Protein 8DTE (pdb70)

Structure (mmCIF, N/CA/C/O backbone):
data_8DTE
#
_entry.id   8DTE
#
_cell.length_a   51.760
_cell.length_b   51.760
_cell.length_c   167.570
_cell.angle_alpha   90.000
_cell.angle_beta   90.000
_cell.angle_gamma   90.000
#
_symmetry.space_group_name_H-M   'P 41 2 2'
#
loop_
_entity.id
_entity.type
_entity.pdbx_description
1 polymer 'Periplasmic transport protein'
2 non-polymer 'MAGNESIUM ION'
3 non-polymer 'CHLORIDE ION'
4 water water
#
loop_
_atom_site.group_PDB
_atom_site.id
_atom_site.type_symbol
_atom_site.label_atom_id
_atom_site.label_alt_id
_atom_site.label_comp_id
_atom_site.label_asym_id
_atom_site.label_entity_id
_atom_site.label_seq_id
_atom_site.pdbx_PDB_ins_code
_atom_site.Cartn_x
_atom_site.Cartn_y
_atom_site.Cartn_z
_atom_site.occupancy
_atom_site.B_iso_or_equiv
_atom_site.auth_seq_id
_atom_site.auth_comp_id
_atom_site.auth_asym_id
_atom_site.auth_atom_id
_atom_site.pdbx_PDB_model_num
ATOM 1 N N . SER A 1 10 ? -14.716 41.844 -9.705 1.00 78.52 23 SER A N 1
ATOM 2 C CA . SER A 1 10 ? -16.174 41.789 -9.755 1.00 76.96 23 SER A CA 1
ATOM 3 C C . SER A 1 10 ? -16.676 40.340 -9.765 1.00 75.89 23 SER A C 1
ATOM 4 O O . SER A 1 10 ? -15.909 39.420 -10.074 1.00 73.75 23 SER A O 1
ATOM 7 N N . PRO A 1 11 ? -17.948 40.142 -9.383 1.00 74.87 24 PRO A N 1
ATOM 8 C CA . PRO A 1 11 ? -18.544 38.789 -9.442 1.00 70.14 24 PRO A CA 1
ATOM 9 C C . PRO A 1 11 ? -18.339 38.054 -10.765 1.00 67.21 24 PRO A C 1
ATOM 10 O O . PRO A 1 11 ? -18.060 36.848 -10.759 1.00 62.44 24 PRO A O 1
ATOM 14 N N . ALA A 1 12 ? -18.474 38.747 -11.902 1.00 68.76 25 ALA A N 1
ATOM 15 C CA . ALA A 1 12 ? -18.244 38.123 -13.204 1.00 64.88 25 ALA A CA 1
ATOM 16 C C . ALA A 1 12 ? -16.809 37.630 -13.385 1.00 63.26 25 ALA A C 1
ATOM 17 O O . ALA A 1 12 ? -16.573 36.736 -14.204 1.00 61.48 25 ALA A O 1
ATOM 19 N N . ASP A 1 13 ? -15.842 38.190 -12.654 1.00 64.54 26 ASP A N 1
ATOM 20 C CA . ASP A 1 13 ? -14.488 37.654 -12.729 1.00 61.03 26 ASP A CA 1
ATOM 21 C C . ASP A 1 13 ? -14.439 36.204 -12.270 1.00 55.85 26 ASP A C 1
ATOM 22 O O . ASP A 1 13 ? -13.676 35.405 -12.821 1.00 50.38 26 ASP A O 1
ATOM 27 N N . ALA A 1 14 ? -15.251 35.845 -11.275 1.00 55.42 27 ALA A N 1
ATOM 28 C CA . ALA A 1 14 ? -15.278 34.465 -10.809 1.00 55.60 27 ALA A CA 1
ATOM 29 C C . ALA A 1 14 ? -15.686 33.516 -11.926 1.00 51.36 27 ALA A C 1
ATOM 30 O O . ALA A 1 14 ? -15.068 32.461 -12.107 1.00 48.57 27 ALA A O 1
ATOM 32 N N . VAL A 1 15 ? -16.718 33.879 -12.692 1.00 53.38 28 VAL A N 1
ATOM 33 C CA . VAL A 1 15 ? -17.153 33.031 -13.798 1.00 50.13 28 VAL A CA 1
ATOM 34 C C . VAL A 1 15 ? -16.0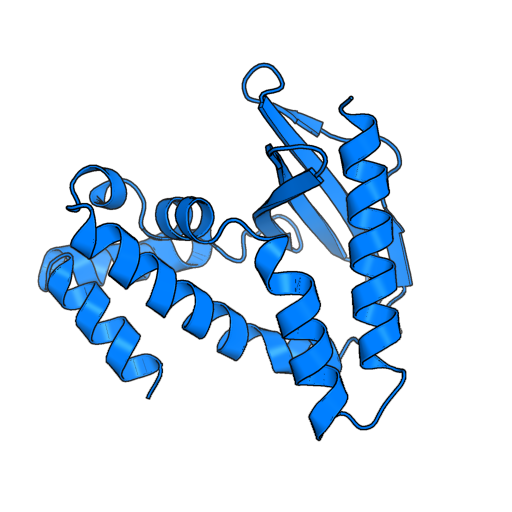18 32.844 -14.795 1.00 50.06 28 VAL A C 1
ATOM 35 O O . VAL A 1 15 ? -15.717 31.720 -15.218 1.00 47.27 28 VAL A O 1
ATOM 39 N N . GLY A 1 16 ? -15.349 33.942 -15.157 1.00 50.37 29 GLY A N 1
ATOM 40 C CA . GLY A 1 16 ? -14.231 33.844 -16.080 1.00 50.24 29 GLY A CA 1
ATOM 41 C C . GLY A 1 16 ? -13.120 32.946 -15.566 1.00 49.96 29 GLY A C 1
ATOM 42 O O . GLY A 1 16 ? -12.535 32.162 -16.323 1.00 46.24 29 GLY A O 1
ATOM 43 N N . GLN A 1 17 ? -12.824 33.027 -14.271 1.00 47.20 30 GLN A N 1
ATOM 44 C CA . GLN A 1 17 ? -11.726 32.226 -13.754 1.00 47.72 30 GLN A CA 1
ATOM 45 C C . GLN A 1 17 ? -12.082 30.750 -13.742 1.00 45.89 30 GLN A C 1
ATOM 46 O O . GLN A 1 17 ? -11.246 29.909 -14.081 1.00 42.68 30 GLN A O 1
ATOM 52 N N . ILE A 1 18 ? -13.312 30.413 -13.340 1.00 43.17 31 ILE A N 1
ATOM 53 C CA . ILE A 1 18 ? -13.729 29.016 -13.356 1.00 44.83 31 ILE A CA 1
ATOM 54 C C . ILE A 1 18 ? -13.664 28.463 -14.772 1.00 43.99 31 ILE A C 1
ATOM 55 O O . ILE A 1 18 ? -13.203 27.337 -14.996 1.00 43.69 31 ILE A O 1
ATOM 60 N N . ARG A 1 19 ? -14.117 29.249 -15.749 1.00 46.12 32 ARG A N 1
ATOM 61 C CA . ARG A 1 19 ? -14.010 28.842 -17.145 1.00 48.03 32 ARG A CA 1
ATOM 62 C C . ARG A 1 19 ? -12.562 28.535 -17.516 1.00 49.00 32 ARG A C 1
ATOM 63 O O . ARG A 1 19 ? -12.284 27.530 -18.182 1.00 51.36 32 ARG A O 1
ATOM 71 N N . GLN A 1 20 ? -11.623 29.378 -17.073 1.00 48.14 33 GLN A N 1
ATOM 72 C CA . GLN A 1 20 ? -10.209 29.135 -17.350 1.00 49.75 33 GLN A CA 1
ATOM 73 C C . GLN A 1 20 ? -9.706 27.893 -16.623 1.00 46.84 33 GLN A C 1
ATOM 74 O O . GLN A 1 20 ? -9.019 27.055 -17.220 1.00 44.83 33 GLN A O 1
ATOM 80 N N . ASN A 1 21 ? -10.015 27.776 -15.324 1.00 45.67 34 ASN A N 1
ATOM 81 C CA . ASN A 1 21 ? -9.616 26.602 -14.548 1.00 44.31 34 ASN A CA 1
ATOM 82 C C . ASN A 1 21 ? -10.087 25.319 -15.215 1.00 47.06 34 ASN A C 1
ATOM 83 O O . ASN A 1 21 ? -9.313 24.366 -15.371 1.00 45.59 34 ASN A O 1
ATOM 88 N N . ALA A 1 22 ? -11.364 25.282 -15.605 1.00 46.89 35 ALA A N 1
ATOM 89 C CA . ALA A 1 22 ? -11.932 24.093 -16.234 1.00 49.49 35 ALA A CA 1
ATOM 90 C C . ALA A 1 22 ? -11.224 23.778 -17.544 1.00 48.12 35 ALA A C 1
ATOM 91 O O . ALA A 1 22 ? -10.860 22.627 -17.808 1.00 48.88 35 ALA A O 1
ATOM 93 N N . THR A 1 23 ? -11.011 24.798 -18.371 1.00 47.51 36 THR A N 1
ATOM 94 C CA . THR A 1 23 ? -10.288 24.605 -19.619 1.00 48.81 36 THR A CA 1
ATOM 95 C C . THR A 1 23 ? -8.867 24.101 -19.378 1.00 50.56 36 THR A C 1
ATOM 96 O O . THR A 1 23 ? -8.397 23.198 -20.082 1.00 51.23 36 THR A O 1
ATOM 100 N N . GLN A 1 24 ? -8.163 24.670 -18.396 1.00 47.79 37 GLN A N 1
ATOM 101 C CA . GLN A 1 24 ? -6.791 24.236 -18.135 1.00 49.05 37 GLN A CA 1
ATOM 102 C C . GLN A 1 24 ? -6.754 22.789 -17.658 1.00 46.45 37 GLN A C 1
ATOM 103 O O . GLN A 1 24 ? -5.977 21.976 -18.169 1.00 45.27 37 GLN A O 1
ATOM 109 N N . VAL A 1 25 ? -7.584 22.455 -16.666 1.00 44.43 38 VAL A N 1
ATOM 110 C CA . VAL A 1 25 ? -7.610 21.098 -16.129 1.00 45.31 38 VAL A CA 1
ATOM 111 C C . VAL A 1 25 ? -7.884 20.093 -17.239 1.00 47.72 38 VAL A C 1
ATOM 112 O O . VAL A 1 25 ? -7.150 19.109 -17.405 1.00 45.98 38 VAL A O 1
ATOM 116 N N . LEU A 1 26 ? -8.941 20.334 -18.025 1.00 47.13 39 LEU A N 1
ATOM 117 C CA . LEU A 1 26 ? -9.283 19.426 -19.116 1.00 51.17 39 LEU A CA 1
ATOM 118 C C . LEU A 1 26 ? -8.174 19.357 -20.162 1.00 48.72 39 LEU A C 1
ATOM 119 O O . LEU A 1 26 ? -7.874 18.274 -20.677 1.00 49.28 39 LEU A O 1
ATOM 124 N N . THR A 1 27 ? -7.555 20.495 -20.490 1.00 47.21 40 THR A N 1
ATOM 125 C CA . THR A 1 27 ? -6.453 20.478 -21.450 1.00 48.79 40 THR A CA 1
ATOM 126 C C . THR A 1 27 ? -5.319 19.590 -20.958 1.00 49.85 40 THR A C 1
ATOM 127 O O . THR A 1 27 ? -4.844 18.715 -21.685 1.00 50.20 40 THR A O 1
ATOM 131 N N . ILE A 1 28 ? -4.901 19.781 -19.707 1.00 48.39 41 ILE A N 1
ATOM 132 C CA . ILE A 1 28 ? -3.826 18.970 -19.136 1.00 48.06 41 ILE A CA 1
ATOM 133 C C . ILE A 1 28 ? -4.173 17.486 -19.207 1.00 46.11 41 ILE A C 1
ATOM 134 O O . ILE A 1 28 ? -3.338 16.659 -19.583 1.00 45.58 41 ILE A O 1
ATOM 139 N N . LEU A 1 29 ? -5.412 17.128 -18.866 1.00 46.99 42 LEU A N 1
ATOM 140 C CA . LEU A 1 29 ? -5.762 15.716 -18.730 1.00 50.03 42 LEU A CA 1
ATOM 141 C C . LEU A 1 29 ? -5.661 14.979 -20.055 1.00 55.63 42 LEU A C 1
ATOM 142 O O . LEU A 1 29 ? -5.117 13.872 -20.123 1.00 58.32 42 LEU A O 1
ATOM 147 N N . LYS A 1 30 ? -6.188 15.564 -21.123 1.00 53.74 43 LYS A N 1
ATOM 148 C CA . LYS A 1 30 ? -6.167 14.904 -22.417 1.00 60.88 43 LYS A CA 1
ATOM 149 C C . LYS A 1 30 ? -5.035 15.405 -23.309 1.00 62.29 43 LYS A C 1
ATOM 150 O O . LYS A 1 30 ? -5.152 15.370 -24.533 1.00 66.45 43 LYS A O 1
ATOM 156 N N . SER A 1 31 ? -3.922 15.852 -22.721 1.00 68.19 44 SER A N 1
ATOM 157 C CA . SER A 1 31 ? -2.783 16.289 -23.516 1.00 70.28 44 SER A CA 1
ATOM 158 C C . SER A 1 31 ? -1.517 15.474 -23.307 1.00 72.32 44 SER A C 1
ATOM 159 O O . SER A 1 31 ? -0.559 15.654 -24.069 1.00 78.17 44 SER A O 1
ATOM 162 N N . GLY A 1 32 ? -1.476 14.576 -22.329 1.00 63.81 45 GLY A N 1
ATOM 163 C CA . GLY A 1 32 ? -0.311 13.738 -22.150 1.00 67.63 45 GLY A CA 1
ATOM 164 C C . GLY A 1 32 ? -0.687 12.356 -21.658 1.00 63.75 45 GLY A C 1
ATOM 165 O O . GLY A 1 32 ? -1.862 12.047 -21.444 1.00 60.25 45 GLY A O 1
ATOM 166 N N . ASP A 1 33 ? 0.344 11.527 -21.501 1.00 67.01 46 ASP A N 1
ATOM 167 C CA . ASP A 1 33 ? 0.200 10.256 -20.807 1.00 65.54 46 ASP A CA 1
ATOM 168 C C . ASP A 1 33 ? -0.422 10.479 -19.435 1.00 61.97 46 ASP A C 1
ATOM 169 O O . ASP A 1 33 ? -0.055 11.408 -18.714 1.00 60.73 46 ASP A O 1
ATOM 174 N N . ALA A 1 34 ? -1.364 9.605 -19.080 1.00 58.34 47 ALA A N 1
ATOM 175 C CA . ALA A 1 34 ? -2.106 9.770 -17.834 1.00 57.13 47 ALA A CA 1
ATOM 176 C C . ALA A 1 34 ? -1.185 9.752 -16.621 1.00 49.66 47 ALA A C 1
ATOM 177 O O . ALA A 1 34 ? -1.407 10.489 -15.654 1.00 47.56 47 ALA A O 1
ATOM 179 N N . ALA A 1 35 ? -0.153 8.907 -16.654 1.00 49.94 48 ALA A N 1
ATOM 180 C CA . ALA A 1 35 ? 0.749 8.756 -15.518 1.00 50.69 48 ALA A CA 1
ATOM 181 C C . ALA A 1 35 ? 1.387 10.075 -15.114 1.00 46.62 48 ALA A C 1
ATOM 182 O O . ALA A 1 35 ? 1.705 10.269 -13.935 1.00 41.60 48 ALA A O 1
ATOM 184 N N . SER A 1 36 ? 1.584 10.985 -16.066 1.00 42.83 49 SER A N 1
ATOM 185 C CA . SER A 1 36 ? 2.074 12.315 -15.738 1.00 41.17 49 SER A CA 1
ATOM 186 C C . SER A 1 36 ? 1.002 13.385 -15.855 1.00 40.35 49 SER A C 1
ATOM 187 O O . SER A 1 36 ? 1.096 14.409 -15.168 1.00 36.42 49 SER A O 1
ATOM 190 N N . ALA A 1 37 ? -0.025 13.166 -16.689 1.00 39.09 50 ALA A N 1
ATOM 191 C CA . ALA A 1 37 ? -1.041 14.195 -16.893 1.00 40.41 50 ALA A CA 1
ATOM 192 C C . ALA A 1 37 ? -1.952 14.347 -15.676 1.00 40.16 50 ALA A C 1
ATOM 193 O O . ALA A 1 37 ? -2.360 15.462 -15.337 1.00 37.04 50 ALA A O 1
ATOM 195 N N . ARG A 1 38 ? -2.317 13.242 -15.030 1.00 39.11 51 ARG A N 1
ATOM 196 C CA . ARG A 1 38 ? -3.132 13.336 -13.819 1.00 38.59 51 ARG A CA 1
ATOM 197 C C . ARG A 1 38 ? -2.418 14.114 -12.713 1.00 35.98 51 ARG A C 1
ATOM 198 O O . ARG A 1 38 ? -2.996 15.089 -12.201 1.00 34.50 51 ARG A O 1
ATOM 206 N N . PRO A 1 39 ? -1.180 13.787 -12.324 1.00 34.63 52 PRO A N 1
ATOM 207 C CA . PRO A 1 39 ? -0.488 14.653 -11.342 1.00 36.65 52 PRO A CA 1
ATOM 208 C C . PRO A 1 39 ? -0.399 16.117 -11.763 1.00 35.21 52 PRO A C 1
ATOM 209 O O . PRO A 1 39 ? -0.567 17.001 -10.918 1.00 31.51 52 PRO A O 1
ATOM 213 N N . LYS A 1 40 ? -0.134 16.412 -13.043 1.00 31.45 53 LYS A N 1
ATOM 214 C CA . LYS A 1 40 ? -0.075 17.810 -13.453 1.00 31.71 53 LYS A CA 1
AT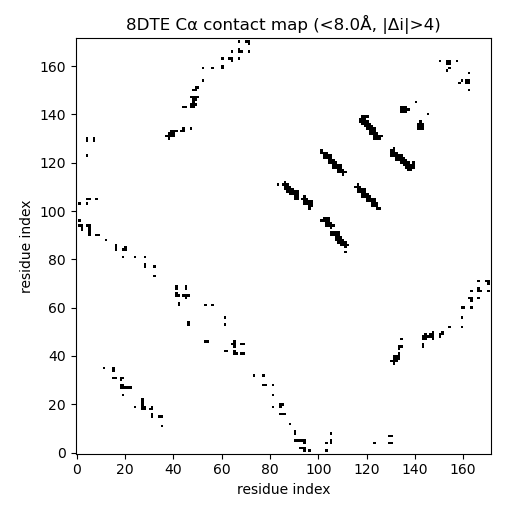OM 215 C C . LYS A 1 40 ? -1.426 18.502 -13.266 1.00 34.00 53 LYS A C 1
ATOM 216 O O . LYS A 1 40 ? -1.485 19.658 -12.827 1.00 30.96 53 LYS A O 1
ATOM 222 N N . ALA A 1 41 ? -2.526 17.807 -13.564 1.00 32.32 54 ALA A N 1
ATOM 223 C CA . ALA A 1 41 ? -3.841 18.428 -13.398 1.00 34.88 54 ALA A CA 1
ATOM 224 C C . ALA A 1 41 ? -4.167 18.669 -11.925 1.00 35.41 54 ALA A C 1
ATOM 225 O O . ALA A 1 41 ? -4.729 19.717 -11.582 1.00 33.94 54 ALA A O 1
ATOM 227 N N . GLU A 1 42 ? -3.842 17.704 -11.049 1.00 32.59 55 GLU A N 1
ATOM 228 C CA . GLU A 1 42 ? -4.031 17.889 -9.609 1.00 33.46 55 GLU A CA 1
ATOM 229 C C . GLU A 1 42 ? -3.272 19.105 -9.107 1.00 36.07 55 GLU A C 1
ATOM 230 O O . GLU A 1 42 ? -3.805 19.922 -8.338 1.00 33.43 55 GLU A O 1
ATOM 236 N N . ALA A 1 43 ? -1.991 19.198 -9.480 1.00 34.98 56 ALA A N 1
ATOM 237 C CA . ALA A 1 43 ? -1.145 20.265 -8.972 1.00 31.68 56 ALA A CA 1
ATOM 238 C C . ALA A 1 43 ? -1.592 21.615 -9.508 1.00 33.80 56 ALA A C 1
ATOM 239 O O . ALA A 1 43 ? -1.530 22.623 -8.792 1.00 35.05 56 ALA A O 1
ATOM 241 N N . TYR A 1 44 ? -2.028 21.669 -10.768 1.00 32.68 57 TYR A N 1
ATOM 242 C CA . TYR A 1 44 ? -2.579 22.915 -11.279 1.00 32.45 57 TYR A CA 1
ATOM 243 C C . TYR A 1 44 ? -3.802 23.335 -10.469 1.00 33.67 57 TYR A C 1
ATOM 244 O O . TYR A 1 44 ? -3.938 24.501 -10.091 1.00 33.40 57 TYR A O 1
ATOM 253 N N . ALA A 1 45 ? -4.696 22.387 -10.173 1.00 29.30 58 ALA A N 1
ATOM 254 C CA . ALA A 1 45 ? -5.959 22.717 -9.525 1.00 32.72 58 ALA A CA 1
ATOM 255 C C . ALA A 1 45 ? -5.801 23.034 -8.037 1.00 34.79 58 ALA A C 1
ATOM 256 O O . ALA A 1 45 ? -6.552 23.865 -7.516 1.00 32.67 58 ALA A O 1
ATOM 258 N N . VAL A 1 46 ? -4.812 22.430 -7.352 1.00 33.32 59 VAL A N 1
ATOM 259 C CA . VAL A 1 46 ? -4.728 22.545 -5.888 1.00 34.03 59 VAL A CA 1
ATOM 260 C C . VAL A 1 46 ? -4.782 23.989 -5.396 1.00 37.94 59 VAL A C 1
ATOM 261 O O . VAL A 1 46 ? -5.585 24.281 -4.492 1.00 35.63 59 VAL A O 1
ATOM 265 N N . PRO A 1 47 ? -3.954 24.919 -5.885 1.00 37.83 60 PRO A N 1
ATOM 266 C CA . PRO A 1 47 ? -3.955 26.260 -5.287 1.00 35.95 60 PRO A CA 1
ATOM 267 C C . PRO A 1 47 ? -5.229 27.037 -5.559 1.00 37.91 60 PRO A C 1
ATOM 268 O O . PRO A 1 47 ? -5.447 28.071 -4.913 1.00 38.46 60 PRO A O 1
ATOM 272 N N . TYR A 1 48 ? -6.083 26.574 -6.474 1.00 34.25 61 TYR A N 1
ATOM 273 C CA . TYR A 1 48 ? -7.373 27.219 -6.666 1.00 36.36 61 TYR A CA 1
ATOM 274 C C . TYR A 1 48 ? -8.428 26.757 -5.666 1.00 36.45 61 TYR A C 1
ATOM 275 O O . TYR A 1 48 ? -9.525 27.325 -5.648 1.00 37.98 61 TYR A O 1
ATOM 284 N N . PHE A 1 49 ? -8.142 25.746 -4.852 1.00 35.85 62 PHE A N 1
ATOM 285 C CA . PHE A 1 49 ? -9.024 25.382 -3.752 1.00 33.96 62 PHE A CA 1
ATOM 286 C C . PHE A 1 49 ? -8.469 25.911 -2.437 1.00 37.81 62 PHE A C 1
ATOM 287 O O . PHE A 1 49 ? -7.252 25.933 -2.226 1.00 35.21 62 PHE A O 1
ATOM 295 N N . ASP A 1 50 ? -9.371 26.333 -1.558 1.00 36.03 63 ASP A N 1
ATOM 296 C CA . ASP A 1 50 ? -9.021 26.674 -0.184 1.00 33.84 63 ASP A CA 1
ATOM 297 C C . ASP A 1 50 ? -9.399 25.468 0.666 1.00 35.29 63 ASP A C 1
ATOM 298 O O . ASP A 1 50 ? -10.544 25.324 1.108 1.00 32.28 63 ASP A O 1
ATOM 303 N N . PHE A 1 51 ? -8.413 24.603 0.910 1.00 33.26 64 PHE A N 1
ATOM 304 C CA . PHE A 1 51 ? -8.676 23.376 1.648 1.00 35.64 64 PHE A CA 1
ATOM 305 C C . PHE A 1 51 ? -8.889 23.621 3.135 1.00 33.73 64 PHE A C 1
ATOM 306 O O . PHE A 1 51 ? -9.493 22.773 3.802 1.00 30.42 64 PHE A O 1
ATOM 314 N N . GLN A 1 52 ? -8.430 24.747 3.675 1.00 33.75 65 GLN A N 1
ATOM 315 C CA . GLN A 1 52 ? -8.759 25.025 5.071 1.00 35.02 65 GLN A CA 1
ATOM 316 C C . GLN A 1 52 ? -10.253 25.292 5.219 1.00 34.09 65 GLN A C 1
ATOM 317 O O . GLN A 1 52 ? -10.915 24.707 6.088 1.00 35.49 65 GLN A O 1
ATOM 323 N N . ARG A 1 53 ? -10.811 26.148 4.359 1.00 31.40 66 ARG A N 1
ATOM 324 C CA . ARG A 1 53 ? -12.235 26.449 4.468 1.00 34.31 66 ARG A CA 1
ATOM 325 C C . ARG A 1 53 ? -13.083 25.239 4.103 1.00 33.77 66 ARG A C 1
ATOM 326 O O . ARG A 1 53 ? -14.117 24.986 4.731 1.00 32.95 66 ARG A O 1
ATOM 334 N N . MET A 1 54 ? -12.653 24.490 3.087 1.00 31.16 67 MET A N 1
ATOM 335 C CA . MET A 1 54 ? -13.315 23.253 2.689 1.00 33.22 67 MET A CA 1
ATOM 336 C C . MET A 1 54 ? -13.323 22.220 3.826 1.00 32.47 67 MET A C 1
ATOM 337 O O . MET A 1 54 ? -14.346 21.569 4.082 1.00 30.92 67 MET A O 1
ATOM 342 N N . THR A 1 55 ? -12.193 22.054 4.517 1.00 28.42 68 THR A N 1
ATOM 343 C CA . THR A 1 55 ? -12.144 21.149 5.667 1.00 31.98 68 THR A CA 1
ATOM 344 C C . THR A 1 55 ? -13.050 21.629 6.800 1.00 31.40 68 THR A C 1
ATOM 345 O O . THR A 1 55 ? -13.710 20.820 7.467 1.00 29.22 68 THR A O 1
ATOM 349 N N . ALA A 1 56 ? -13.112 22.942 7.023 1.00 31.04 69 ALA A N 1
ATOM 350 C CA . ALA A 1 56 ? -14.028 23.467 8.028 1.00 33.30 69 ALA A CA 1
ATOM 351 C C . ALA A 1 56 ? -15.468 23.082 7.710 1.00 35.28 69 ALA A C 1
ATOM 352 O O . ALA A 1 56 ? -16.242 22.731 8.614 1.00 33.93 69 ALA A O 1
ATOM 354 N N . LEU A 1 57 ? -15.839 23.145 6.424 1.00 33.39 70 LEU A N 1
ATOM 355 C CA . LEU A 1 57 ? -17.179 22.761 5.993 1.00 33.65 70 LEU A CA 1
ATOM 356 C C . LEU A 1 57 ? -17.439 21.276 6.219 1.00 32.39 70 LEU A C 1
ATOM 357 O O . LEU A 1 57 ? -18.552 20.885 6.577 1.00 35.97 70 LEU A O 1
ATOM 362 N N . ALA A 1 58 ? -16.444 20.426 5.960 1.00 30.90 71 ALA A N 1
ATOM 363 C CA . ALA A 1 58 ? -16.642 18.988 6.146 1.00 35.45 71 ALA A CA 1
ATOM 364 C C . ALA A 1 58 ? -16.739 18.626 7.629 1.00 33.17 71 ALA A C 1
ATOM 365 O O . ALA A 1 58 ? -17.523 17.752 8.014 1.00 34.20 71 ALA A O 1
ATOM 367 N N . VAL A 1 59 ? -15.950 19.287 8.469 1.00 27.73 72 VAL A N 1
ATOM 368 C CA . VAL A 1 59 ? -15.911 18.949 9.883 1.00 32.44 72 VAL A CA 1
ATOM 369 C C . VAL A 1 59 ? -17.102 19.545 10.622 1.00 33.72 72 VAL A C 1
ATOM 370 O O . VAL A 1 59 ? -17.656 18.915 11.525 1.00 32.64 72 VAL A O 1
ATOM 374 N N . GLY A 1 60 ? -17.531 20.748 10.245 1.00 34.74 73 GLY A N 1
ATOM 375 C CA . GLY A 1 60 ? -18.648 21.374 10.937 1.00 37.81 73 GLY A CA 1
ATOM 376 C C . GLY A 1 60 ? -18.202 22.090 12.204 1.00 37.34 73 GLY A C 1
ATOM 377 O O . GLY A 1 60 ? -17.047 22.507 12.333 1.00 36.32 73 GLY A O 1
ATOM 378 N N . ASN A 1 61 ? -19.135 22.202 13.160 1.00 42.34 74 ASN A N 1
ATOM 379 C CA . ASN A 1 61 ? -18.900 22.929 14.409 1.00 44.11 74 ASN A CA 1
ATOM 380 C C . ASN A 1 61 ? -17.595 22.606 15.129 1.00 42.08 74 ASN A C 1
ATOM 381 O O . ASN A 1 61 ? -16.995 23.536 15.698 1.00 42.16 74 ASN A O 1
ATOM 386 N N . PRO A 1 62 ? -17.131 21.357 15.207 1.00 39.02 75 PRO A N 1
ATOM 387 C CA . PRO A 1 62 ? -15.868 21.113 15.918 1.00 38.98 75 PRO A CA 1
ATOM 388 C C . PRO A 1 62 ? -14.691 21.880 15.335 1.00 39.98 75 PRO A C 1
ATOM 389 O O . PRO A 1 62 ? -13.711 22.125 16.052 1.00 40.29 75 PRO A O 1
ATOM 393 N N . TRP A 1 63 ? -14.786 22.313 14.075 1.00 38.49 76 TRP A N 1
ATOM 394 C CA . TRP A 1 63 ? -13.680 23.023 13.445 1.00 36.76 76 TRP A CA 1
ATOM 395 C C . TRP A 1 63 ? -13.269 24.243 14.253 1.00 42.39 76 TRP A C 1
ATOM 396 O O . TRP A 1 63 ? -12.074 24.522 14.401 1.00 42.05 76 TRP A O 1
ATOM 407 N N . ARG A 1 64 ? -14.247 24.974 14.801 1.00 46.09 77 ARG A N 1
ATOM 408 C CA . ARG A 1 64 ? -13.949 26.230 15.481 1.00 49.46 77 ARG A CA 1
ATOM 409 C C . ARG A 1 64 ? -13.255 26.002 16.815 1.00 48.13 77 ARG A C 1
ATOM 410 O O . ARG A 1 64 ? -12.550 26.896 17.301 1.00 52.70 77 ARG A O 1
ATOM 418 N N . THR A 1 65 ? -13.483 24.842 17.439 1.00 44.64 78 THR A N 1
ATOM 419 C CA . THR A 1 65 ? -12.856 24.519 18.714 1.00 46.88 78 THR A CA 1
ATOM 420 C C . THR A 1 65 ? -11.444 23.989 18.554 1.00 44.19 78 THR A C 1
ATOM 421 O O . THR A 1 65 ? -10.697 23.976 19.533 1.00 45.69 78 THR A O 1
ATOM 425 N N . ALA A 1 66 ? -11.080 23.528 17.366 1.00 42.24 79 ALA A N 1
ATOM 426 C CA . ALA A 1 66 ? -9.782 22.905 17.167 1.00 39.91 79 ALA A CA 1
ATOM 427 C C . ALA A 1 66 ? -8.672 23.940 17.282 1.00 41.19 79 ALA A C 1
ATOM 428 O O . ALA A 1 66 ? -8.862 25.124 16.978 1.00 44.25 79 ALA A O 1
ATOM 430 N N . SER A 1 67 ? -7.509 23.490 17.753 1.00 41.68 80 SER A N 1
ATOM 431 C CA . SER A 1 67 ? -6.343 24.362 17.787 1.00 42.51 80 SER A CA 1
ATOM 432 C C . SER A 1 67 ? -5.842 24.596 16.364 1.00 38.20 80 SER A C 1
ATOM 433 O O . SER A 1 67 ? -6.253 23.923 15.407 1.00 36.46 80 SER A O 1
ATOM 436 N N . ASP A 1 68 ? -4.935 25.563 16.225 1.00 39.42 81 ASP A N 1
ATOM 437 C CA . ASP A 1 68 ? -4.343 25.800 14.912 1.00 41.53 81 ASP A CA 1
ATOM 438 C C . ASP A 1 68 ? -3.618 24.558 14.403 1.00 38.69 81 ASP A C 1
ATOM 439 O O . ASP A 1 68 ? -3.735 24.204 13.224 1.00 36.74 81 ASP A O 1
ATOM 444 N N . ALA A 1 69 ? -2.882 23.873 15.282 1.00 36.69 82 ALA A N 1
ATOM 445 C CA . ALA A 1 69 ? -2.198 22.654 14.868 1.00 35.73 82 ALA A CA 1
ATOM 446 C C . ALA A 1 69 ? -3.200 21.581 14.452 1.00 33.65 82 ALA A C 1
ATOM 447 O O . ALA A 1 69 ? -2.951 20.832 13.500 1.00 34.28 82 ALA A O 1
ATOM 449 N N . GLN A 1 70 ? -4.356 21.515 15.124 1.00 33.43 83 GLN A N 1
ATOM 450 C CA . GLN A 1 70 ? -5.366 20.533 14.735 1.00 32.33 83 GLN A CA 1
ATOM 451 C C . GLN A 1 70 ? -6.018 20.911 13.409 1.00 34.18 83 GLN A C 1
ATOM 452 O O . GLN A 1 70 ? -6.195 20.050 12.537 1.00 29.00 83 GLN A O 1
ATOM 458 N N . LYS A 1 71 ? -6.391 22.186 13.245 1.00 32.67 84 LYS A N 1
ATOM 459 C CA . LYS A 1 71 ? -6.955 22.647 11.975 1.00 35.29 84 LYS A CA 1
ATOM 460 C C . LYS A 1 71 ? -6.028 22.324 10.810 1.00 30.88 84 LYS A C 1
ATOM 461 O O . LYS A 1 71 ? -6.463 21.796 9.784 1.00 33.47 84 LYS A O 1
ATOM 467 N N . GLN A 1 72 ? -4.748 22.647 10.948 1.00 32.00 85 GLN A N 1
ATOM 468 C CA . GLN A 1 72 ? -3.827 22.422 9.842 1.00 37.14 85 GLN A CA 1
ATOM 469 C C . GLN A 1 72 ? -3.670 20.934 9.533 1.00 32.17 85 GLN A C 1
ATOM 470 O O . GLN A 1 72 ? -3.645 20.539 8.366 1.00 31.36 85 GLN A O 1
ATOM 476 N N . ALA A 1 73 ? -3.562 20.092 10.560 1.00 29.64 86 ALA A N 1
ATOM 477 C CA . ALA A 1 73 ? -3.482 18.647 10.324 1.00 30.42 86 ALA A CA 1
ATOM 478 C C . ALA A 1 73 ? -4.741 18.121 9.638 1.00 28.56 86 ALA A C 1
ATOM 479 O O . ALA A 1 73 ? -4.657 17.311 8.712 1.00 28.18 86 ALA A O 1
ATOM 481 N N . LEU A 1 74 ? -5.921 18.558 10.097 1.00 27.94 87 LEU A N 1
ATOM 482 C CA . LEU A 1 74 ? -7.168 18.125 9.468 1.00 30.75 87 LEU A CA 1
ATOM 483 C C . LEU A 1 74 ? -7.232 18.558 8.009 1.00 29.13 87 LEU A C 1
ATOM 484 O O . LEU A 1 74 ? -7.655 17.783 7.146 1.00 27.41 87 LEU A O 1
ATOM 489 N N . ALA A 1 75 ? -6.815 19.791 7.713 1.00 30.57 88 ALA A N 1
ATOM 490 C CA . ALA A 1 75 ? -6.929 20.287 6.342 1.00 33.07 88 ALA A CA 1
ATOM 491 C C . ALA A 1 75 ? -5.950 19.565 5.416 1.00 33.20 88 ALA A C 1
ATOM 492 O O . ALA A 1 75 ? -6.292 19.237 4.274 1.00 32.09 88 ALA A O 1
ATOM 494 N N . LYS A 1 76 ? -4.738 19.293 5.906 1.00 30.35 89 LYS A N 1
ATOM 495 C CA . LYS A 1 76 ? -3.735 18.581 5.116 1.00 30.97 89 LYS A CA 1
ATOM 496 C C . LYS A 1 76 ? -4.196 17.166 4.772 1.00 30.78 89 LYS A C 1
ATOM 497 O O . LYS A 1 76 ? -4.153 16.753 3.610 1.00 31.22 89 LYS A O 1
ATOM 503 N N . GLU A 1 77 ? -4.663 16.417 5.772 1.00 32.82 90 GLU A N 1
ATOM 504 C CA . GLU A 1 77 ? -5.117 15.051 5.540 1.00 31.82 90 GLU A CA 1
ATOM 505 C C . GLU A 1 77 ? -6.393 15.013 4.718 1.00 30.16 90 GLU A C 1
ATOM 506 O O . GLU A 1 77 ? -6.590 14.085 3.926 1.00 32.68 90 GLU A O 1
ATOM 512 N N . PHE A 1 78 ? -7.277 15.993 4.897 1.00 29.28 91 PHE A N 1
ATOM 513 C CA . PHE A 1 78 ? -8.514 16.005 4.125 1.00 30.92 91 PHE A CA 1
ATOM 514 C C . PHE A 1 78 ? -8.244 16.323 2.653 1.00 29.53 91 PHE A C 1
ATOM 515 O O . PHE A 1 78 ? -8.855 15.717 1.771 1.00 28.35 91 PHE A O 1
ATOM 523 N N . GLN A 1 79 ? -7.340 17.268 2.381 1.00 30.87 92 GLN A N 1
ATOM 524 C CA . GLN A 1 79 ? -6.932 17.550 1.006 1.00 33.04 92 GLN A CA 1
ATOM 525 C C . GLN A 1 79 ? -6.415 16.289 0.324 1.00 35.15 92 GLN A C 1
ATOM 526 O O . GLN A 1 79 ? -6.813 15.966 -0.798 1.00 34.34 92 GLN A O 1
ATOM 532 N N . THR A 1 80 ? -5.551 15.544 1.008 1.00 34.21 93 THR A N 1
ATOM 533 C CA . THR A 1 80 ? -5.055 14.289 0.456 1.00 35.24 93 THR A CA 1
ATOM 534 C C . THR A 1 80 ? -6.189 13.300 0.225 1.00 38.05 93 THR A C 1
ATOM 535 O O . THR A 1 80 ? -6.251 12.648 -0.831 1.00 35.13 93 THR A O 1
ATOM 539 N N . LEU A 1 81 ? -7.109 13.190 1.187 1.00 33.15 94 LEU A N 1
ATOM 540 C CA . LEU A 1 81 ? -8.246 12.289 1.012 1.00 35.09 94 LEU A CA 1
ATOM 541 C C . LEU A 1 81 ? -9.087 12.693 -0.196 1.00 34.14 94 LEU A C 1
ATOM 542 O O . LEU A 1 81 ? -9.480 11.843 -1.001 1.00 34.82 94 LEU A O 1
ATOM 547 N N . LEU A 1 82 ? -9.368 13.988 -0.335 1.00 32.16 95 LEU A N 1
ATOM 548 C CA . LEU A 1 82 ? -10.173 14.457 -1.450 1.00 35.77 95 LEU A CA 1
ATOM 549 C C . LEU A 1 82 ? -9.487 14.175 -2.781 1.00 34.54 95 LEU A C 1
ATOM 550 O O . LEU A 1 82 ? -10.126 13.710 -3.733 1.00 36.17 95 LEU A O 1
ATOM 555 N N . ILE A 1 83 ? -8.177 14.413 -2.853 1.00 32.05 96 ILE A N 1
ATOM 556 C CA . ILE A 1 83 ? -7.461 14.196 -4.105 1.00 40.37 96 ILE A CA 1
ATOM 557 C C . ILE A 1 83 ? -7.463 12.713 -4.477 1.00 39.40 96 ILE A C 1
ATOM 558 O O . ILE A 1 83 ? -7.801 12.346 -5.608 1.00 40.29 96 ILE A O 1
ATOM 563 N N . ARG A 1 84 ? -7.141 11.837 -3.520 1.00 38.45 97 ARG A N 1
ATOM 564 C CA . ARG A 1 84 ? -7.212 10.401 -3.783 1.00 38.77 97 ARG A CA 1
ATOM 565 C C . ARG A 1 84 ? -8.623 9.975 -4.171 1.00 39.91 97 ARG A C 1
ATOM 566 O O . ARG A 1 84 ? -8.802 9.117 -5.040 1.00 42.19 97 ARG A O 1
ATOM 574 N N . THR A 1 85 ? -9.641 10.579 -3.557 1.00 39.85 98 THR A N 1
ATOM 575 C CA . THR A 1 85 ? -11.009 10.140 -3.816 1.00 40.90 98 THR A CA 1
ATOM 576 C C . THR A 1 85 ? -11.439 10.454 -5.247 1.00 43.42 98 THR A C 1
ATOM 577 O O . THR A 1 85 ? -12.115 9.635 -5.882 1.00 46.82 98 THR A O 1
ATOM 581 N N . TYR A 1 86 ? -11.024 11.613 -5.790 1.00 41.23 99 TYR A N 1
ATOM 582 C CA . TYR A 1 86 ? -11.585 12.131 -7.038 1.00 46.05 99 TYR A CA 1
ATOM 583 C C . TYR A 1 86 ? -10.617 12.257 -8.204 1.00 50.84 99 TYR A C 1
ATOM 584 O O . TYR A 1 86 ? -11.066 12.566 -9.316 1.00 54.27 99 TYR A O 1
ATOM 593 N N . SER A 1 87 ? -9.323 12.018 -8.003 1.00 48.38 100 SER A N 1
ATOM 594 C CA . SER A 1 87 ? -8.362 12.234 -9.078 1.00 52.04 100 SER A CA 1
ATOM 595 C C . SER A 1 87 ? -8.628 11.303 -10.254 1.00 59.39 100 SER A C 1
ATOM 596 O O . SER A 1 87 ? -8.760 11.755 -11.398 1.00 56.01 100 SER A O 1
ATOM 599 N N . GLY A 1 88 ? -8.695 9.992 -9.997 1.00 58.96 101 GLY A N 1
ATOM 600 C CA . GLY A 1 88 ? -8.974 9.055 -11.074 1.00 57.72 101 GLY A CA 1
ATOM 601 C C . GLY A 1 88 ? -10.308 9.324 -11.743 1.00 60.44 101 GLY A C 1
ATOM 602 O O . GLY A 1 88 ? -10.459 9.133 -12.953 1.00 63.88 101 GLY A O 1
ATOM 603 N N . THR A 1 89 ? -11.286 9.794 -10.967 1.00 59.65 102 THR A N 1
ATOM 604 C CA . THR A 1 89 ? -12.584 10.148 -11.528 1.00 61.96 102 THR A CA 1
ATOM 605 C C . THR A 1 89 ? -12.462 11.279 -12.547 1.00 64.94 102 THR A C 1
ATOM 606 O O . THR A 1 89 ? -13.139 11.260 -13.584 1.00 65.16 102 THR A O 1
ATOM 610 N N . MET A 1 90 ? -11.617 12.278 -12.265 1.00 60.94 103 MET A N 1
ATOM 611 C CA . MET A 1 90 ? -11.328 13.323 -13.246 1.00 62.93 103 MET A CA 1
ATOM 612 C C . MET A 1 90 ? -10.871 12.726 -14.569 1.00 65.38 103 MET A C 1
ATOM 613 O O . MET A 1 90 ? -11.386 13.074 -15.639 1.00 61.28 103 MET A O 1
ATOM 618 N N . LEU A 1 91 ? -9.883 11.831 -14.511 1.00 62.55 104 LEU A N 1
ATOM 619 C CA . LEU A 1 91 ? -9.313 11.276 -15.731 1.00 65.66 104 LEU A CA 1
ATOM 620 C C . LEU A 1 91 ? -10.356 10.489 -16.515 1.00 67.05 104 LEU A C 1
ATOM 621 O O . LEU A 1 91 ? -10.392 10.549 -17.753 1.00 67.30 104 LEU A O 1
ATOM 626 N N . LYS A 1 92 ? -11.222 9.755 -15.804 1.00 67.50 105 LYS A N 1
ATOM 627 C CA . LYS A 1 92 ? -12.304 9.025 -16.456 1.00 70.87 105 LYS A CA 1
ATOM 628 C C . LYS A 1 92 ? -13.162 9.954 -17.303 1.00 70.01 105 LYS A C 1
ATOM 629 O O . LYS A 1 92 ? -13.532 9.616 -18.432 1.00 71.52 105 LYS A O 1
ATOM 631 N N . PHE A 1 93 ? -13.465 11.137 -16.784 1.00 72.40 106 PHE A N 1
ATOM 632 C CA . PHE A 1 93 ? -14.316 12.106 -17.471 1.00 71.74 106 PHE A CA 1
ATOM 633 C C . PHE A 1 93 ? -13.508 13.237 -18.110 1.00 65.83 106 PHE A C 1
ATOM 634 O O . PHE A 1 93 ? -13.927 14.398 -18.092 1.00 67.27 106 PHE A O 1
ATOM 642 N N . LYS A 1 94 ? -12.353 12.936 -18.712 1.00 62.36 107 LYS A N 1
ATOM 643 C CA . LYS A 1 94 ? -11.500 14.002 -19.233 1.00 64.46 107 LYS A CA 1
ATOM 644 C C . LYS A 1 94 ? -12.012 14.604 -20.538 1.00 67.26 107 LYS A C 1
ATOM 645 O O . LYS A 1 94 ? -11.621 15.725 -20.875 1.00 66.27 107 LYS A O 1
ATOM 651 N N . ASN A 1 95 ? -12.868 13.896 -21.275 1.00 65.15 108 ASN A N 1
ATOM 652 C CA . ASN A 1 95 ? -13.440 14.404 -22.519 1.00 68.50 108 ASN A CA 1
ATOM 653 C C . ASN A 1 95 ? -14.770 15.112 -22.300 1.00 69.09 108 ASN A C 1
ATOM 654 O O . ASN A 1 95 ? -15.659 15.066 -23.160 1.00 69.20 108 ASN A O 1
ATOM 659 N N . ALA A 1 96 ? -14.927 15.792 -21.169 1.00 63.81 109 ALA A N 1
ATOM 660 C CA . ALA A 1 96 ? -16.195 16.414 -20.830 1.00 64.11 109 ALA A CA 1
ATOM 661 C C . ALA A 1 96 ? -16.369 17.756 -21.532 1.00 66.58 109 ALA A C 1
ATOM 662 O O . ALA A 1 96 ? -15.406 18.484 -21.795 1.00 64.49 109 ALA A O 1
ATOM 664 N N . THR A 1 97 ? -17.625 18.072 -21.839 1.00 61.55 110 THR A N 1
ATOM 665 C CA . THR A 1 97 ? -18.003 19.427 -22.211 1.00 57.99 110 THR A CA 1
ATOM 666 C C . THR A 1 97 ? -18.268 20.246 -20.962 1.00 55.55 110 THR A C 1
ATOM 667 O O . THR A 1 97 ? -18.834 19.748 -19.980 1.00 57.53 110 THR A O 1
ATOM 671 N N . VAL A 1 98 ? -17.827 21.497 -20.979 1.00 50.94 111 VAL A N 1
ATOM 672 C CA . VAL A 1 98 ? -18.126 22.429 -19.904 1.00 52.67 111 VAL A CA 1
ATOM 673 C C . VAL A 1 98 ? -18.760 23.665 -20.515 1.00 54.24 111 VAL A C 1
ATOM 674 O O . VAL A 1 98 ? -18.258 24.208 -21.506 1.00 52.64 111 VAL A O 1
ATOM 678 N N . ASN A 1 99 ? -19.893 24.063 -19.958 1.00 51.79 112 ASN A N 1
ATOM 679 C CA . ASN A 1 99 ? -20.541 25.324 -20.273 1.00 57.67 112 ASN A CA 1
ATOM 680 C C . ASN A 1 99 ? -20.794 25.981 -18.930 1.00 55.14 112 ASN A C 1
ATOM 681 O O . ASN A 1 99 ? -21.506 25.424 -18.089 1.00 51.40 112 ASN A O 1
ATOM 686 N N . VAL A 1 100 ? -20.176 27.129 -18.709 1.00 54.84 113 VAL A N 1
ATOM 687 C CA . VAL A 1 100 ? -20.271 27.807 -17.427 1.00 55.33 113 VAL A CA 1
ATOM 688 C C . VAL A 1 100 ? -21.428 28.782 -17.533 1.00 53.34 113 VAL A C 1
ATOM 689 O O . VAL A 1 100 ? -21.452 29.606 -18.446 1.00 56.67 113 VAL A O 1
ATOM 693 N N . LYS A 1 101 ? -22.402 28.671 -16.632 1.00 52.86 114 LYS A N 1
ATOM 694 C CA . LYS A 1 101 ? -23.476 29.654 -16.611 1.00 58.15 114 LYS A CA 1
ATOM 695 C C . LYS A 1 101 ? -22.860 31.038 -16.503 1.00 57.35 114 LYS A C 1
ATOM 696 O O . LYS A 1 101 ? -22.024 31.289 -15.627 1.00 57.14 114 LYS A O 1
ATOM 698 N N . ASP A 1 102 ? -23.230 31.912 -17.442 1.00 59.25 115 ASP A N 1
ATOM 699 C CA . ASP A 1 102 ? -22.526 33.178 -17.610 1.00 59.31 115 ASP A CA 1
ATOM 700 C C . ASP A 1 102 ? -22.676 34.088 -16.392 1.00 61.54 115 ASP A C 1
ATOM 701 O O . ASP A 1 102 ? -21.780 34.891 -16.115 1.00 63.04 115 ASP A O 1
ATOM 706 N N . ASN A 1 103 ? -23.771 33.960 -15.632 1.00 61.32 116 ASN A N 1
ATOM 707 C CA . ASN A 1 103 ? -23.992 34.765 -14.439 1.00 63.88 116 ASN A CA 1
ATOM 708 C C . ASN A 1 103 ? -23.749 33.944 -13.173 1.00 62.99 116 ASN A C 1
ATOM 709 O O . ASN A 1 103 ? -24.152 32.777 -13.114 1.00 62.17 116 ASN A O 1
ATOM 714 N N . PRO A 1 104 ? -23.094 34.532 -12.131 1.00 61.74 117 PRO A N 1
ATOM 715 C CA . PRO A 1 104 ? -22.875 33.793 -10.874 1.00 60.85 117 PRO A CA 1
ATOM 716 C C . PRO A 1 104 ? -23.882 34.104 -9.773 1.00 61.76 117 PRO A C 1
ATOM 717 O O . PRO A 1 104 ? -24.648 35.063 -9.884 1.0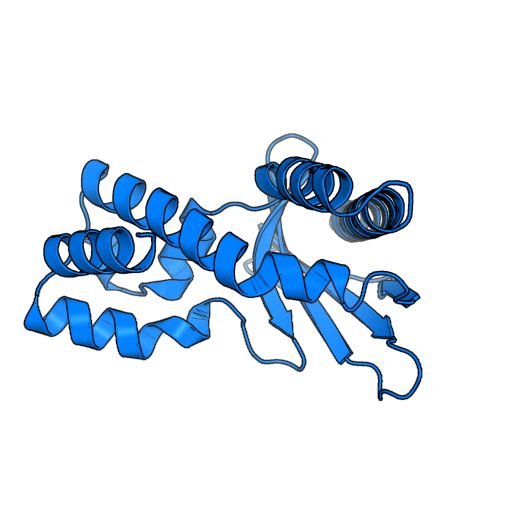0 63.37 117 PRO A O 1
ATOM 721 N N . ILE A 1 105 ? -23.889 33.302 -8.705 1.00 60.72 118 ILE A N 1
ATOM 722 C CA . ILE A 1 105 ? -24.758 33.514 -7.547 1.00 58.38 118 ILE A CA 1
ATOM 723 C C . ILE A 1 105 ? -23.947 34.189 -6.450 1.00 58.21 118 ILE A C 1
ATOM 724 O O . ILE A 1 105 ? -22.870 33.708 -6.081 1.00 56.03 118 ILE A O 1
ATOM 729 N N . VAL A 1 106 ? -24.463 35.292 -5.915 1.00 62.26 119 VAL A N 1
ATOM 730 C CA . VAL A 1 106 ? -23.762 36.077 -4.905 1.00 64.36 119 VAL A CA 1
ATOM 731 C C . VAL A 1 106 ? -24.452 35.891 -3.559 1.00 64.35 119 VAL A C 1
ATOM 732 O O . VAL A 1 106 ? -25.678 36.014 -3.451 1.00 67.52 119 VAL A O 1
ATOM 736 N N . ASN A 1 107 ? -23.663 35.573 -2.542 1.00 64.36 120 ASN A N 1
ATOM 737 C CA . ASN A 1 107 ? -24.155 35.256 -1.214 1.00 68.13 120 ASN A CA 1
ATOM 738 C C . ASN A 1 107 ? -23.340 36.020 -0.184 1.00 70.45 120 ASN A C 1
ATOM 739 O O . ASN A 1 107 ? -22.339 36.666 -0.505 1.00 68.78 120 ASN A O 1
ATOM 744 N N . LYS A 1 108 ? -23.784 35.912 1.068 1.00 71.66 121 LYS A N 1
ATOM 745 C CA . LYS A 1 108 ? -23.034 36.378 2.231 1.00 72.89 121 LYS A CA 1
ATOM 746 C C . LYS A 1 108 ? -22.534 37.805 2.028 1.00 76.09 121 LYS A C 1
ATOM 747 O O . LYS A 1 108 ? -21.350 38.112 2.191 1.00 76.66 121 LYS A O 1
ATOM 753 N N . GLY A 1 109 ? -23.463 38.681 1.646 1.00 81.66 122 GLY A N 1
ATOM 754 C CA . GLY A 1 109 ? -23.148 40.060 1.338 1.00 76.76 122 GLY A CA 1
ATOM 755 C C . GLY A 1 109 ? -22.235 40.268 0.152 1.00 75.61 122 GLY A C 1
ATOM 756 O O . GLY A 1 109 ? -21.687 41.363 0.003 1.00 82.33 122 GLY A O 1
ATOM 757 N N . GLY A 1 110 ? -22.050 39.264 -0.702 1.00 74.35 123 GLY A N 1
ATOM 758 C CA . GLY A 1 110 ? -21.148 39.393 -1.826 1.00 70.57 123 GLY A CA 1
ATOM 759 C C . GLY A 1 110 ? -19.740 38.909 -1.568 1.00 70.46 123 GLY A C 1
ATOM 760 O O . GLY A 1 110 ? -18.890 39.028 -2.458 1.00 68.63 123 GLY A O 1
ATOM 761 N N . LYS A 1 111 ? -19.463 38.372 -0.378 1.00 70.53 124 LYS A N 1
ATOM 762 C CA . LYS A 1 111 ? -18.167 37.765 -0.099 1.00 66.62 124 LYS A CA 1
ATOM 763 C C . LYS A 1 111 ? -18.035 36.362 -0.678 1.00 63.42 124 LYS A C 1
ATOM 764 O O . LYS A 1 111 ? -16.910 35.858 -0.794 1.00 62.09 124 LYS A O 1
ATOM 766 N N . GLU A 1 112 ? -19.147 35.726 -1.050 1.00 63.39 125 GLU A N 1
ATOM 767 C CA . GLU A 1 112 ? -19.155 34.351 -1.540 1.00 58.48 125 GLU A CA 1
ATOM 768 C C . GLU A 1 112 ? -19.820 34.308 -2.908 1.00 57.54 125 GLU A C 1
ATOM 769 O O . GLU A 1 112 ? -21.004 34.637 -3.035 1.00 59.28 125 GLU A O 1
ATOM 775 N N . ILE A 1 113 ? -19.061 33.902 -3.923 1.00 52.72 126 ILE A N 1
ATOM 776 C CA . ILE A 1 113 ? -19.532 33.854 -5.304 1.00 52.26 126 ILE A CA 1
ATOM 777 C C . ILE A 1 113 ? -19.609 32.398 -5.741 1.00 48.02 126 ILE A C 1
ATOM 778 O O . ILE A 1 113 ? -18.587 31.706 -5.804 1.00 46.03 126 ILE A O 1
ATOM 783 N N . VAL A 1 114 ? -20.809 31.946 -6.075 1.00 50.32 127 VAL A N 1
ATOM 784 C CA . VAL A 1 114 ? -21.035 30.58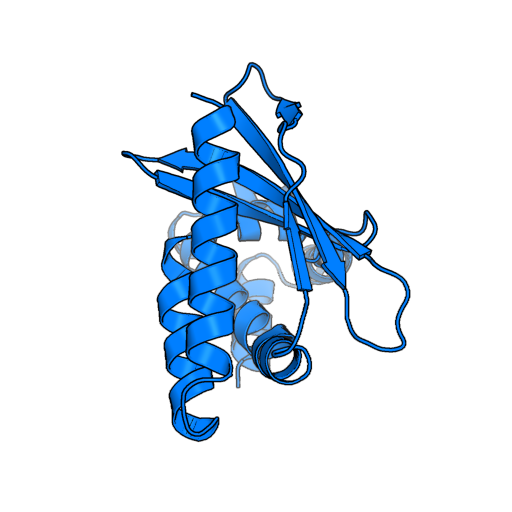7 -6.548 1.00 48.71 127 VAL A CA 1
ATOM 785 C C . VAL A 1 114 ? -21.086 30.623 -8.066 1.00 48.14 127 VAL A C 1
ATOM 786 O O . VAL A 1 114 ? -21.948 31.289 -8.647 1.00 48.59 127 VAL A O 1
ATOM 790 N N . VAL A 1 115 ? -20.163 29.916 -8.707 1.00 43.84 128 VAL A N 1
ATOM 791 C CA . VAL A 1 115 ? -20.156 29.765 -10.156 1.00 44.47 128 VAL A CA 1
ATOM 792 C C . VAL A 1 115 ? -20.752 28.415 -10.495 1.00 41.08 128 VAL A C 1
ATOM 793 O O . VAL A 1 115 ? -20.334 27.388 -9.943 1.00 40.53 128 VAL A O 1
ATOM 797 N N . ARG A 1 116 ? -21.718 28.409 -11.395 1.00 42.59 129 ARG A N 1
ATOM 798 C CA . ARG A 1 116 ? -22.354 27.182 -11.833 1.00 44.32 129 ARG A CA 1
ATOM 799 C C . ARG A 1 116 ? -21.813 26.794 -13.200 1.00 46.26 129 ARG A C 1
ATOM 800 O O . ARG A 1 116 ? -21.578 27.651 -14.054 1.00 47.02 129 ARG A O 1
ATOM 808 N N . ALA A 1 117 ? -21.591 25.502 -13.393 1.00 44.68 130 ALA A N 1
ATOM 809 C CA . ALA A 1 117 ? -21.101 24.988 -14.659 1.00 46.34 130 ALA A CA 1
ATOM 810 C C . ALA A 1 117 ? -21.899 23.747 -15.016 1.00 50.71 130 ALA A C 1
ATOM 811 O O . ALA A 1 117 ? -22.149 22.901 -14.154 1.00 51.73 130 ALA A O 1
ATOM 813 N N . GLU A 1 118 ? -22.306 23.656 -16.279 1.00 50.75 131 GLU A N 1
ATOM 814 C CA . GLU A 1 118 ? -22.917 22.456 -16.825 1.00 54.30 131 GLU A CA 1
ATOM 815 C C . GLU A 1 118 ? -21.812 21.585 -17.412 1.00 54.16 131 GLU A C 1
ATOM 816 O O . GLU A 1 118 ? -21.025 22.046 -18.246 1.00 54.33 131 GLU A O 1
ATOM 822 N N . VAL A 1 119 ? -21.737 20.339 -16.959 1.00 53.04 132 VAL A N 1
ATOM 823 C CA . VAL A 1 119 ? -20.698 19.403 -17.365 1.00 52.12 132 VAL A CA 1
ATOM 824 C C . VAL A 1 119 ? -21.359 18.224 -18.066 1.00 58.14 132 VAL A C 1
ATOM 825 O O . VAL A 1 119 ? -22.256 17.578 -17.505 1.00 59.66 132 VAL A O 1
ATOM 829 N N . GLY A 1 120 ? -20.918 17.953 -19.293 1.00 59.81 133 GLY A N 1
ATOM 830 C CA . GLY A 1 120 ? -21.552 16.960 -20.130 1.00 64.22 133 GLY A CA 1
ATOM 831 C C . GLY A 1 120 ? -20.644 15.810 -20.477 1.00 64.77 133 GLY A C 1
ATOM 832 O O . GLY A 1 120 ? -19.665 15.959 -21.202 1.00 63.63 133 GLY A O 1
ATOM 833 N N . ILE A 1 121 ? -20.946 14.643 -19.944 1.00 58.32 134 ILE A N 1
ATOM 834 C CA . ILE A 1 121 ? -20.240 13.419 -20.293 1.00 61.43 134 ILE A CA 1
ATOM 835 C C . ILE A 1 121 ? -21.053 12.750 -21.393 1.00 60.30 134 ILE A C 1
ATOM 836 O O . ILE A 1 121 ? -22.274 12.591 -21.229 1.00 55.41 134 ILE A O 1
ATOM 838 N N . PRO A 1 122 ? -20.445 12.388 -22.524 1.00 60.91 135 PRO A N 1
ATOM 839 C CA . PRO A 1 122 ? -21.196 11.683 -23.569 1.00 63.35 135 PRO A CA 1
ATOM 840 C C . PRO A 1 122 ? -21.951 10.496 -22.988 1.00 62.54 135 PRO A C 1
ATOM 841 O O . PRO A 1 122 ? -21.466 9.808 -22.085 1.00 60.78 135 PRO A O 1
ATOM 845 N N . GLY A 1 123 ? -23.164 10.281 -23.494 1.00 64.12 136 GLY A N 1
ATOM 846 C CA . GLY A 1 123 ? -24.042 9.252 -22.984 1.00 63.81 136 GLY A CA 1
ATOM 847 C C . GLY A 1 123 ? -24.702 9.550 -21.650 1.00 59.81 136 GLY A C 1
ATOM 848 O O . GLY A 1 123 ? -25.507 8.731 -21.186 1.00 59.86 136 GLY A O 1
ATOM 849 N N . GLN A 1 124 ? -24.407 10.689 -21.023 1.00 56.77 137 GLN A N 1
ATOM 850 C CA . GLN A 1 124 ? -24.917 11.018 -19.696 1.00 53.23 137 GLN A CA 1
ATOM 851 C C . GLN A 1 124 ? -25.765 12.281 -19.742 1.00 52.39 137 GLN A C 1
ATOM 852 O O . GLN A 1 124 ? -25.484 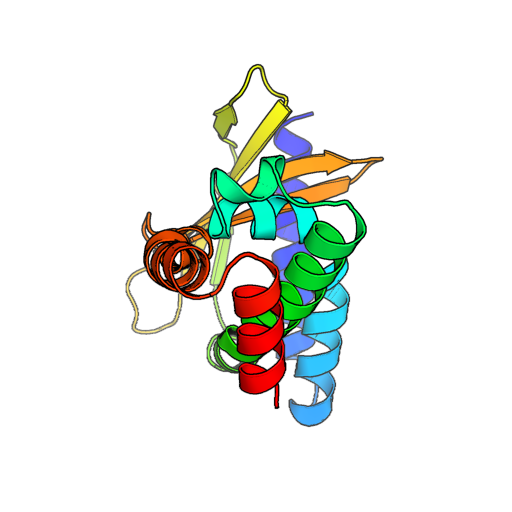13.208 -20.506 1.00 53.32 137 GLN A O 1
ATOM 858 N N . LYS A 1 125 ? -26.780 12.334 -18.881 1.00 50.88 138 LYS A N 1
ATOM 859 C CA . LYS A 1 125 ? -27.452 13.604 -18.652 1.00 49.97 138 LYS A CA 1
ATOM 860 C C . LYS A 1 125 ? -26.437 14.603 -18.087 1.00 48.66 138 LYS A C 1
ATOM 861 O O . LYS A 1 125 ? -25.479 14.212 -17.413 1.00 46.33 138 LYS A O 1
ATOM 867 N N . PRO A 1 126 ? -26.597 15.890 -18.375 1.00 48.08 139 PRO A N 1
ATOM 868 C CA . PRO A 1 126 ? -25.684 16.880 -17.793 1.00 51.68 139 PRO A CA 1
ATOM 869 C C . PRO A 1 126 ? -25.904 17.032 -16.292 1.00 50.68 139 PRO A C 1
ATOM 870 O O . PRO A 1 126 ? -26.993 16.789 -15.767 1.00 53.29 139 PRO A O 1
ATOM 874 N N . VAL A 1 127 ? -24.841 17.421 -15.594 1.00 49.83 140 VAL A N 1
ATOM 875 C CA . VAL A 1 127 ? -24.894 17.676 -14.162 1.00 49.80 140 VAL A CA 1
ATOM 876 C C . VAL A 1 127 ? -24.501 19.124 -13.913 1.00 48.52 140 VAL A C 1
ATOM 877 O O . VAL A 1 127 ? -23.561 19.633 -14.534 1.00 46.73 140 VAL A O 1
ATOM 881 N N . ASN A 1 128 ? -25.248 19.797 -13.033 1.00 43.03 141 ASN A N 1
ATOM 882 C CA . ASN A 1 128 ? -24.787 21.070 -12.496 1.00 46.31 141 ASN A CA 1
ATOM 883 C C . ASN A 1 128 ? -23.618 20.815 -11.560 1.00 43.73 141 ASN A C 1
ATOM 884 O O . ASN A 1 128 ? -23.683 19.949 -10.683 1.00 41.41 141 ASN A O 1
ATOM 889 N N . MET A 1 129 ? -22.557 21.580 -11.743 1.00 43.02 142 MET A N 1
ATOM 890 C CA . MET A 1 129 ? -21.400 21.567 -10.864 1.00 38.94 142 MET A CA 1
ATOM 891 C C . MET A 1 129 ? -21.270 22.990 -10.342 1.00 42.27 142 MET A C 1
ATOM 892 O O . MET A 1 129 ? -21.033 23.920 -11.124 1.00 43.81 142 MET A O 1
ATOM 897 N N . ASP A 1 130 ? -21.481 23.167 -9.040 1.00 33.35 143 ASP A N 1
ATOM 898 C CA . ASP A 1 130 ? -21.445 24.477 -8.406 1.00 39.26 143 ASP A CA 1
ATOM 899 C C . ASP A 1 130 ? -20.153 24.640 -7.61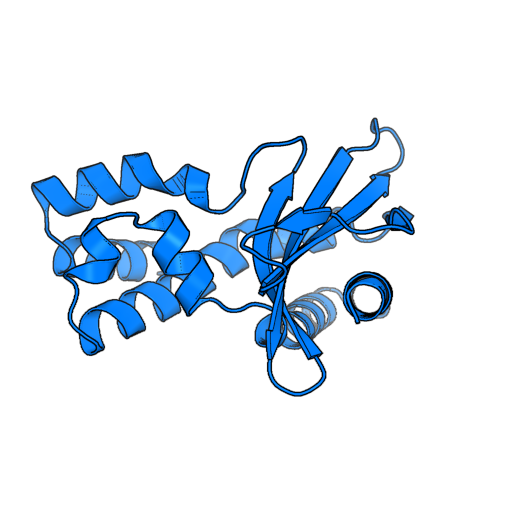8 1.00 37.33 143 ASP A C 1
ATOM 900 O O . ASP A 1 130 ? -19.819 23.804 -6.770 1.00 36.56 143 ASP A O 1
ATOM 905 N N . PHE A 1 131 ? -19.451 25.725 -7.885 1.00 36.94 144 PHE A N 1
ATOM 906 C CA . PHE A 1 131 ? -18.207 26.067 -7.219 1.00 38.39 144 PHE A CA 1
ATOM 907 C C . PHE A 1 131 ? -18.474 27.274 -6.342 1.00 40.49 144 PHE A C 1
ATOM 908 O O . PHE A 1 131 ? -18.850 28.335 -6.852 1.00 41.65 144 PHE A O 1
ATOM 916 N N . THR A 1 132 ? -18.268 27.119 -5.040 1.00 33.03 145 THR A N 1
ATOM 917 C CA . THR A 1 132 ? -18.444 28.218 -4.109 1.00 39.74 145 THR A CA 1
ATOM 918 C C . THR A 1 132 ? -17.087 28.869 -3.872 1.00 40.42 145 THR A C 1
ATOM 919 O O . THR A 1 132 ? -16.163 28.229 -3.354 1.00 40.69 145 THR A O 1
ATOM 923 N N . THR A 1 133 ? -16.958 30.127 -4.282 1.00 40.75 146 THR A N 1
ATOM 924 C CA . THR A 1 133 ? -15.669 30.795 -4.311 1.00 41.43 146 THR A CA 1
ATOM 925 C C . THR A 1 133 ? -15.698 32.073 -3.478 1.00 47.55 146 THR A C 1
ATOM 926 O O . THR A 1 133 ? -16.754 32.559 -3.064 1.00 46.56 146 THR A O 1
ATOM 930 N N . TYR A 1 134 ? -14.499 32.611 -3.250 1.00 49.96 147 TYR A N 1
ATOM 931 C CA . TYR A 1 134 ? -14.297 33.931 -2.674 1.00 50.90 147 TYR A CA 1
ATOM 932 C C . TYR A 1 134 ? -13.039 34.519 -3.295 1.00 53.92 147 TYR A C 1
ATOM 933 O O . TYR A 1 134 ? -12.157 33.789 -3.758 1.00 51.87 147 TYR A O 1
ATOM 942 N N . GLN A 1 135 ? -12.959 35.850 -3.300 1.00 56.60 148 GLN A N 1
ATOM 943 C CA . GLN A 1 135 ? -11.810 36.528 -3.881 1.00 57.21 148 GLN A CA 1
ATOM 944 C C . GLN A 1 135 ? -10.662 36.561 -2.882 1.00 65.58 148 GLN A C 1
ATOM 945 O O . GLN A 1 135 ? -10.824 37.008 -1.743 1.00 61.33 148 GLN A O 1
ATOM 951 N N . SER A 1 136 ? -9.502 36.072 -3.317 1.00 74.37 149 SER A N 1
ATOM 952 C CA . SER A 1 136 ? -8.276 36.101 -2.531 1.00 77.82 149 SER A CA 1
ATOM 953 C C . SER A 1 136 ? -7.172 36.615 -3.440 1.00 82.16 149 SER A C 1
ATOM 954 O O . SER A 1 136 ? -6.837 35.969 -4.439 1.00 83.64 149 SER A O 1
ATOM 957 N N . GLY A 1 137 ? -6.620 37.773 -3.109 1.00 78.81 150 GLY A N 1
ATOM 958 C CA . GLY A 1 137 ? -5.708 38.410 -4.038 1.00 75.56 150 GLY A CA 1
ATOM 959 C C . GLY A 1 137 ? -6.480 38.829 -5.268 1.00 78.29 150 GLY A C 1
ATOM 960 O O . GLY A 1 137 ? -7.538 39.462 -5.177 1.00 81.83 150 GLY A O 1
ATOM 961 N N . GLY A 1 138 ? -5.963 38.470 -6.438 1.00 78.67 151 GLY A N 1
ATOM 962 C CA . GLY A 1 138 ? -6.639 38.735 -7.689 1.00 77.74 151 GLY A CA 1
ATOM 963 C C . GLY A 1 138 ? -7.372 37.550 -8.267 1.00 73.43 151 GLY A C 1
ATOM 964 O O . GLY A 1 138 ? -7.970 37.670 -9.341 1.00 75.63 151 GLY A O 1
ATOM 965 N N . LYS A 1 139 ? -7.349 36.411 -7.586 1.00 72.75 152 LYS A N 1
ATOM 966 C CA . LYS A 1 139 ? -7.976 35.184 -8.050 1.00 67.42 152 LYS A CA 1
ATOM 967 C C . LYS A 1 139 ? -9.140 34.802 -7.141 1.00 62.30 152 LYS A C 1
ATOM 968 O O . LYS A 1 139 ? -9.342 35.371 -6.066 1.00 64.02 152 LYS A O 1
ATOM 974 N N . TYR A 1 140 ? -9.906 33.816 -7.588 1.00 55.84 153 TYR A N 1
ATOM 975 C CA . TYR A 1 140 ? -11.011 33.263 -6.821 1.00 54.00 153 TYR A CA 1
ATOM 976 C C . TYR A 1 140 ? -10.678 31.833 -6.428 1.00 49.44 153 TYR A C 1
ATOM 977 O O . TYR A 1 140 ? -10.251 31.039 -7.269 1.00 49.82 153 TYR A O 1
ATOM 986 N N . ARG A 1 141 ? -10.867 31.513 -5.156 1.00 42.78 154 ARG A N 1
ATOM 987 C CA . ARG A 1 141 ? -10.529 30.207 -4.620 1.00 43.03 154 ARG A CA 1
ATOM 988 C C . ARG A 1 141 ? -11.798 29.511 -4.155 1.00 40.10 154 ARG A C 1
ATOM 989 O O . ARG A 1 141 ? -12.691 30.142 -3.580 1.00 43.70 154 ARG A O 1
ATOM 997 N N . THR A 1 142 ? -11.871 28.211 -4.411 1.00 39.11 155 THR A N 1
ATOM 998 C CA . THR A 1 142 ? -13.082 27.425 -4.227 1.00 38.88 155 THR A CA 1
ATOM 999 C C . THR A 1 142 ? -13.016 26.661 -2.914 1.00 35.97 155 THR A C 1
ATOM 1000 O O . THR A 1 142 ? -12.044 25.947 -2.665 1.00 32.26 155 THR A O 1
ATOM 1004 N N . TYR A 1 143 ? -14.058 26.785 -2.090 1.00 35.43 156 TYR A N 1
ATOM 1005 C CA . TYR A 1 143 ? -14.111 26.032 -0.842 1.00 38.56 156 TYR A CA 1
ATOM 1006 C C . TYR A 1 143 ? -15.332 25.124 -0.711 1.00 36.86 156 TYR A C 1
ATOM 1007 O O . TYR A 1 143 ? -15.469 24.432 0.303 1.00 36.02 156 TYR A O 1
ATOM 1016 N N . ASN A 1 144 ? -16.208 25.082 -1.705 1.00 37.96 157 ASN A N 1
ATOM 1017 C CA . ASN A 1 144 ? -17.224 24.045 -1.743 1.00 37.00 157 ASN A CA 1
ATOM 1018 C C . ASN A 1 144 ? -17.449 23.687 -3.205 1.00 33.88 157 ASN A C 1
ATOM 1019 O O . ASN A 1 144 ? -17.379 24.550 -4.082 1.00 31.37 157 ASN A O 1
ATOM 1024 N N . VAL A 1 145 ? -17.656 22.404 -3.462 1.00 33.87 158 VAL A N 1
ATOM 1025 C CA . VAL A 1 145 ? -18.022 21.906 -4.781 1.00 31.35 158 VAL A CA 1
ATOM 1026 C C . VAL A 1 145 ? -19.246 21.029 -4.600 1.00 35.24 158 VAL A C 1
ATOM 1027 O O . VAL A 1 145 ? -19.272 20.172 -3.708 1.00 36.25 158 VAL A O 1
ATOM 1031 N N . ALA A 1 146 ? -20.271 21.266 -5.405 1.00 34.99 159 ALA A N 1
ATOM 1032 C CA . ALA A 1 146 ? -21.476 20.459 -5.356 1.00 35.68 159 ALA A CA 1
ATOM 1033 C C . ALA A 1 146 ? -21.738 19.890 -6.741 1.00 37.42 159 ALA A C 1
ATOM 1034 O O . ALA A 1 146 ? -21.530 20.577 -7.751 1.00 37.85 159 ALA A O 1
ATOM 1036 N N . ILE A 1 147 ? -22.190 18.640 -6.790 1.00 35.83 160 ILE A N 1
ATOM 1037 C CA . ILE A 1 147 ? -22.585 18.002 -8.037 1.00 36.65 160 ILE A CA 1
ATOM 1038 C C . ILE A 1 147 ? -24.023 17.550 -7.889 1.00 38.78 160 ILE A C 1
ATOM 1039 O O . ILE A 1 147 ? -24.346 16.819 -6.945 1.00 37.54 160 ILE A O 1
ATOM 1044 N N . GLU A 1 148 ? -24.875 17.976 -8.828 1.00 37.81 161 GLU A N 1
ATOM 1045 C CA . GLU A 1 148 ? -26.316 17.733 -8.769 1.00 41.66 161 GLU A CA 1
ATOM 1046 C C . GLU A 1 148 ? -26.902 18.177 -7.432 1.00 41.65 161 GLU A C 1
ATOM 1047 O O . GLU A 1 148 ? -27.737 17.498 -6.846 1.00 43.17 161 GLU A O 1
ATOM 1053 N N . GLY A 1 149 ? -26.452 19.331 -6.947 1.00 42.09 162 GLY A N 1
ATOM 1054 C CA . GLY A 1 149 ? -26.945 19.845 -5.687 1.00 46.40 162 GLY A CA 1
ATOM 1055 C C . GLY A 1 149 ? -26.476 19.108 -4.446 1.00 45.70 162 GLY A C 1
ATOM 1056 O O . GLY A 1 149 ? -26.986 19.394 -3.358 1.00 48.57 162 GLY A O 1
ATOM 1057 N N . THR A 1 150 ? -25.530 18.171 -4.559 1.00 43.88 163 THR A N 1
ATOM 1058 C CA . THR A 1 150 ? -24.955 17.479 -3.406 1.00 38.92 163 THR A CA 1
ATOM 1059 C C . THR A 1 150 ? -23.506 17.907 -3.263 1.00 39.48 163 THR A C 1
ATOM 1060 O O . THR A 1 150 ? -22.727 17.768 -4.210 1.00 33.54 163 THR A O 1
ATOM 1064 N N . SER A 1 151 ? -23.140 18.405 -2.082 1.00 38.97 164 SER A N 1
ATOM 1065 C CA . SER A 1 151 ? -21.767 18.823 -1.842 1.00 34.90 164 SER A CA 1
ATOM 1066 C C . SER A 1 151 ? -20.858 17.603 -1.764 1.00 38.40 164 SER A C 1
ATOM 1067 O O . SER A 1 151 ? -21.216 16.594 -1.152 1.00 38.72 16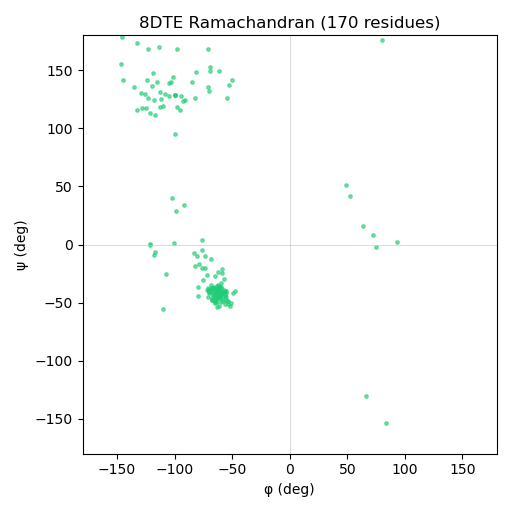4 SER A O 1
ATOM 1070 N N . LEU A 1 152 ? -19.698 17.675 -2.424 1.00 34.24 165 LEU A N 1
ATOM 1071 C CA . LEU A 1 152 ? -18.658 16.662 -2.274 1.00 35.31 165 LEU A CA 1
ATOM 1072 C C . LEU A 1 152 ? -17.914 16.813 -0.962 1.00 34.94 165 LEU A C 1
ATOM 1073 O O . LEU A 1 152 ? -17.033 16.002 -0.650 1.00 29.03 165 LEU A O 1
ATOM 1078 N N . VAL A 1 153 ? -18.234 17.859 -0.224 1.00 32.40 166 VAL A N 1
ATOM 1079 C CA . VAL A 1 153 ? -17.483 18.271 0.937 1.00 32.89 166 VAL A CA 1
ATOM 1080 C C . VAL A 1 153 ? -18.275 18.018 2.218 1.00 35.67 166 VAL A C 1
ATOM 1081 O O . VAL A 1 153 ? -17.802 17.334 3.126 1.00 34.24 166 VAL A O 1
ATOM 1085 N N . THR A 1 154 ? -19.495 18.553 2.304 1.00 31.45 167 THR A N 1
ATOM 1086 C CA . THR A 1 154 ? -20.259 18.374 3.523 1.00 33.51 167 THR A CA 1
ATOM 1087 C C . THR A 1 154 ? -20.791 16.963 3.655 1.00 35.44 167 THR A C 1
ATOM 1088 O O . THR A 1 154 ? -21.278 16.598 4.730 1.00 34.07 167 THR A O 1
ATOM 1092 N N . VAL A 1 155 ? -20.679 16.154 2.603 1.00 34.43 168 VAL A N 1
ATOM 1093 C CA . VAL A 1 155 ? -21.127 14.774 2.686 1.00 34.10 168 VAL A CA 1
ATOM 1094 C C . VAL A 1 155 ? -20.389 14.022 3.800 1.00 38.02 168 VAL A C 1
ATOM 1095 O O . VAL A 1 155 ? -20.923 13.060 4.360 1.00 37.29 168 VAL A O 1
ATOM 1099 N N . TYR A 1 156 ? -19.182 14.472 4.175 1.00 31.99 169 TYR A N 1
ATOM 1100 C CA . TYR A 1 156 ? -18.392 13.835 5.225 1.00 35.47 169 TYR A CA 1
ATOM 1101 C C . TYR A 1 156 ? -18.814 14.224 6.645 1.00 36.10 169 TYR A C 1
ATOM 1102 O O . TYR A 1 156 ? -18.339 13.603 7.600 1.00 35.90 169 TYR A O 1
ATOM 1111 N N . ARG A 1 157 ? -19.690 15.218 6.801 1.00 35.14 170 ARG A N 1
ATOM 1112 C CA . ARG A 1 157 ? -19.996 15.794 8.113 1.00 38.90 170 ARG A CA 1
ATOM 1113 C C . ARG A 1 157 ? -20.450 14.743 9.126 1.00 37.71 170 ARG A C 1
ATOM 1114 O O . ARG A 1 157 ? -20.004 14.749 10.275 1.00 31.83 170 ARG A O 1
ATOM 1122 N N . ASN A 1 158 ? -21.345 13.846 8.722 1.00 40.01 171 ASN A N 1
ATOM 1123 C CA . ASN A 1 158 ? -21.879 12.874 9.664 1.00 40.09 171 ASN A CA 1
ATOM 1124 C C . ASN A 1 158 ? -20.790 11.930 10.157 1.00 41.62 171 ASN A C 1
ATOM 1125 O O . ASN A 1 158 ? -20.647 11.701 11.370 1.00 38.75 171 ASN A O 1
ATOM 1130 N N . GLN A 1 159 ? -20.030 11.355 9.226 1.00 39.04 172 GLN A N 1
ATOM 1131 C CA . GLN A 1 159 ? -18.999 10.402 9.608 1.00 38.44 172 GLN A CA 1
ATOM 1132 C C . GLN A 1 159 ? -17.916 11.080 10.437 1.00 37.63 172 GLN A C 1
ATOM 1133 O O . GLN A 1 159 ? -17.494 10.547 11.469 1.00 36.34 172 GLN A O 1
ATOM 1139 N N . PHE A 1 160 ? -17.470 12.269 10.016 1.00 35.62 173 PHE A N 1
ATOM 1140 C CA . PHE A 1 160 ? -16.473 12.997 10.797 1.00 34.40 173 PHE A CA 1
ATOM 1141 C C . PHE A 1 160 ? -17.017 13.355 12.171 1.00 36.92 173 PHE A C 1
ATOM 1142 O O . PHE A 1 160 ? -16.278 13.355 13.162 1.00 31.10 173 PHE A O 1
ATOM 1150 N N . GLY A 1 161 ? -18.304 13.699 12.239 1.00 35.84 174 GLY A N 1
ATOM 1151 C CA . GLY A 1 161 ? -18.913 13.991 13.520 1.00 35.38 174 GLY A CA 1
ATOM 1152 C C . GLY A 1 161 ? -18.935 12.784 14.431 1.00 35.83 174 GLY A C 1
ATOM 1153 O O . GLY A 1 161 ? -18.663 12.899 15.633 1.00 32.76 174 GLY A O 1
ATOM 1154 N N . GLU A 1 162 ? -19.259 11.606 13.875 1.00 35.78 175 GLU A N 1
ATOM 1155 C CA . GLU A 1 162 ? -19.287 10.403 14.706 1.00 36.96 175 GLU A CA 1
ATOM 1156 C C . GLU A 1 162 ? -17.885 10.048 15.179 1.00 34.40 175 GLU A C 1
ATOM 1157 O O . GLU A 1 162 ? -17.700 9.639 16.327 1.00 35.79 175 GLU A O 1
ATOM 1163 N N . ILE A 1 163 ? -16.876 10.234 14.331 1.00 32.91 176 ILE A N 1
ATOM 1164 C CA . ILE A 1 163 ? -15.518 9.940 14.774 1.00 31.56 176 ILE A CA 1
ATOM 1165 C C . ILE A 1 163 ? -15.091 10.907 15.875 1.00 33.50 176 ILE A C 1
ATOM 1166 O O . ILE A 1 163 ? -14.466 10.504 16.864 1.00 31.31 176 ILE A O 1
ATOM 1171 N N . ILE A 1 164 ? -15.450 12.189 15.739 1.00 31.16 177 ILE A N 1
ATOM 1172 C CA . ILE A 1 164 ? -15.036 13.197 16.712 1.00 28.91 177 ILE A CA 1
ATOM 1173 C C . ILE A 1 164 ? -15.689 12.959 18.067 1.00 33.11 177 ILE A C 1
ATOM 1174 O O . ILE A 1 164 ? -15.038 13.089 19.109 1.00 35.16 177 ILE A O 1
ATOM 1179 N N . LYS A 1 165 ? -16.984 12.640 18.087 1.00 33.81 178 LYS A N 1
ATOM 1180 C CA . LYS A 1 165 ? -17.634 12.371 19.358 1.00 34.25 178 LYS A CA 1
ATOM 1181 C C . LYS A 1 165 ? -16.955 11.213 20.075 1.00 34.08 178 LYS A C 1
ATOM 1182 O O . LYS A 1 165 ? -16.743 11.256 21.293 1.00 34.57 178 LYS A O 1
ATOM 1188 N N . ALA A 1 166 ? -16.602 10.172 19.332 1.00 34.58 179 ALA A N 1
ATOM 1189 C CA . ALA A 1 166 ? -16.032 8.989 19.957 1.00 33.99 179 ALA A CA 1
ATOM 1190 C C . ALA A 1 166 ? -14.555 9.186 20.286 1.00 34.38 179 ALA A C 1
ATOM 1191 O O . ALA A 1 166 ? -14.110 8.833 21.388 1.00 32.99 179 ALA A O 1
ATOM 1193 N N . LYS A 1 167 ? -13.793 9.754 19.339 1.00 30.99 180 LYS A N 1
ATOM 1194 C CA . LYS A 1 167 ? -12.335 9.727 19.366 1.00 31.77 180 LYS A CA 1
ATOM 1195 C C . LYS A 1 167 ? -11.706 11.110 19.368 1.00 28.97 180 LYS A C 1
ATOM 1196 O O . LYS A 1 167 ? -10.474 11.201 19.370 1.00 30.38 180 LYS A O 1
ATOM 1202 N N . GLY A 1 168 ? -12.499 12.174 19.335 1.00 27.70 181 GLY A N 1
ATOM 1203 C CA . GLY A 1 168 ? -11.955 13.514 19.392 1.00 32.58 181 GLY A CA 1
ATOM 1204 C C . GLY A 1 168 ? -11.411 14.022 18.058 1.00 30.61 181 GLY A C 1
ATOM 1205 O O . GLY A 1 168 ? -11.391 13.336 17.028 1.00 25.83 181 GLY A O 1
ATOM 1206 N N . ILE A 1 169 ? -10.990 15.288 18.098 1.00 30.08 182 ILE A N 1
ATOM 1207 C CA . ILE A 1 169 ? -10.322 15.892 16.947 1.00 30.78 182 ILE A CA 1
ATOM 1208 C C . ILE A 1 169 ? -9.015 15.169 16.639 1.00 29.11 182 ILE A C 1
ATOM 1209 O O . ILE A 1 169 ? -8.720 14.868 15.474 1.00 31.46 182 ILE A O 1
ATOM 1214 N N . ASP A 1 170 ? -8.213 14.857 17.665 1.00 30.26 183 ASP A N 1
ATOM 1215 C CA . ASP A 1 170 ? -7.003 14.084 17.389 1.00 30.24 183 ASP A CA 1
ATOM 1216 C C . ASP A 1 170 ? -7.350 12.715 16.822 1.00 32.06 183 ASP A C 1
ATOM 1217 O O . ASP A 1 170 ? -6.625 12.188 15.968 1.00 30.72 183 ASP A O 1
ATOM 1222 N N . GLY A 1 171 ? -8.461 12.124 17.272 1.00 29.38 184 GLY A N 1
ATOM 1223 C CA . GLY A 1 171 ? -8.858 10.840 16.716 1.00 30.91 184 GLY A CA 1
ATOM 1224 C C . GLY A 1 171 ? -9.241 10.933 15.248 1.00 30.13 184 GLY A C 1
ATOM 1225 O O . GLY A 1 171 ? -8.963 10.022 14.465 1.00 34.61 184 GLY A O 1
ATOM 1226 N N . LEU A 1 172 ? -9.888 12.027 14.849 1.00 30.41 185 LEU A N 1
ATOM 1227 C CA . LEU A 1 172 ? -10.214 12.182 13.433 1.00 31.22 185 LEU A CA 1
ATOM 1228 C C . LEU A 1 172 ? -8.943 12.362 12.606 1.00 30.89 185 LEU A C 1
ATOM 1229 O O . LEU A 1 172 ? -8.763 11.718 11.559 1.00 31.26 185 LEU A O 1
ATOM 1234 N N . ILE A 1 173 ? -8.039 13.222 13.079 1.00 27.99 186 ILE A N 1
ATOM 1235 C CA . ILE A 1 173 ? -6.737 13.391 12.437 1.00 30.26 186 ILE A CA 1
ATOM 1236 C C . ILE A 1 173 ? -6.063 12.041 12.245 1.00 33.83 186 ILE A C 1
ATOM 1237 O O . ILE A 1 173 ? -5.600 11.707 11.147 1.00 32.17 186 ILE A O 1
ATOM 1242 N N . ALA A 1 174 ? -5.999 11.247 13.317 1.00 28.26 187 ALA A N 1
ATOM 1243 C CA . ALA A 1 174 ? -5.328 9.958 13.241 1.00 36.10 187 ALA A CA 1
ATOM 1244 C C . ALA A 1 174 ? -6.036 9.042 12.260 1.00 37.52 187 ALA A C 1
ATOM 1245 O O . ALA A 1 174 ? -5.394 8.283 11.527 1.00 36.66 187 ALA A O 1
ATOM 1247 N N . GLU A 1 175 ? -7.365 9.104 12.240 1.00 37.15 188 GLU A N 1
ATOM 1248 C CA . GLU A 1 175 ? -8.148 8.282 11.324 1.00 39.79 188 GLU A CA 1
ATOM 1249 C C . GLU A 1 175 ? -7.870 8.658 9.868 1.00 38.25 188 GLU A C 1
ATOM 1250 O O . GLU A 1 175 ? -7.664 7.791 9.011 1.00 39.13 188 GLU A O 1
ATOM 1256 N N . LEU A 1 176 ? -7.879 9.952 9.567 1.00 39.67 189 LEU A N 1
ATOM 1257 C CA . LEU A 1 176 ? -7.615 10.385 8.206 1.00 34.57 189 LEU A CA 1
ATOM 1258 C C . LEU A 1 176 ? -6.226 9.966 7.770 1.00 39.57 189 LEU A C 1
ATOM 1259 O O . LEU A 1 176 ? -6.050 9.432 6.671 1.00 37.46 189 LEU A O 1
ATOM 1264 N N . LYS A 1 177 ? -5.229 10.174 8.637 1.00 36.18 190 LYS A N 1
ATOM 1265 C CA . LYS A 1 177 ? -3.863 9.779 8.314 1.00 41.55 190 LYS A CA 1
ATOM 1266 C C . LYS A 1 177 ? -3.771 8.285 7.990 1.00 47.26 190 LYS A C 1
ATOM 1267 O O . LYS A 1 177 ? -3.043 7.888 7.070 1.00 47.92 190 LYS A O 1
ATOM 1273 N N . ALA A 1 178 ? -4.513 7.441 8.723 1.00 43.17 191 ALA A N 1
ATOM 1274 C CA . ALA A 1 178 ? -4.495 6.006 8.434 1.00 44.08 191 ALA A CA 1
ATOM 1275 C C . ALA A 1 178 ? -5.195 5.685 7.117 1.00 46.72 191 ALA A C 1
ATOM 1276 O O . ALA A 1 178 ? -4.742 4.808 6.370 1.00 50.86 191 ALA A O 1
ATOM 1278 N N . LYS A 1 179 ? -6.306 6.368 6.820 1.00 47.06 192 LYS A N 1
ATOM 1279 C CA . LYS A 1 179 ? -6.962 6.179 5.528 1.00 48.36 192 LYS A CA 1
ATOM 1280 C C . LYS A 1 179 ? -6.043 6.574 4.375 1.00 50.63 192 LYS A C 1
ATOM 1281 O O . LYS A 1 179 ? -6.043 5.931 3.319 1.00 51.85 192 LYS A O 1
ATOM 1283 N N . ASN A 1 180 ? -5.248 7.625 4.558 1.00 49.30 193 ASN A N 1
ATOM 1284 C CA . ASN A 1 180 ? -4.332 8.068 3.519 1.00 52.15 193 ASN A CA 1
ATOM 1285 C C . ASN A 1 180 ? -3.097 7.180 3.417 1.00 53.97 193 ASN A C 1
ATOM 1286 O O . ASN A 1 180 ? -2.202 7.478 2.621 1.00 55.59 193 ASN A O 1
ATOM 1291 N N . GLY A 1 181 ? -3.033 6.100 4.190 1.00 56.13 194 GLY A N 1
ATOM 1292 C CA . GLY A 1 181 ? -2.024 5.070 4.001 1.00 60.42 194 GLY A CA 1
ATOM 1293 C C . GLY A 1 181 ? -0.599 5.497 4.291 1.00 66.81 194 GLY A C 1
ATOM 1294 O O . GLY A 1 181 ? -0.342 6.183 5.282 1.00 73.99 194 GLY A O 1
#

Solvent-accessible surface area: 9301 Å² total; per-residue (Å²): 80,64,65,78,0,16,37,22,5,88,123,18,20,60,79,23,25,62,34,2,107,86,41,103,39,82,56,0,85,58,123,1,39,68,54,13,42,62,58,46,8,21,81,120,5,1,24,55,0,3,12,128,36,28,201,106,8,57,107,76,42,51,108,33,0,2,129,13,0,52,52,24,15,40,119,60,64,2,42,63,65,41,79,112,61,94,14,92,22,89,9,45,117,125,32,84,82,54,158,93,43,72,17,6,15,0,86,2,79,24,20,21,114,84,119,136,71,32,63,37,17,32,16,0,34,105,36,74,80,76,11,59,6,26,28,14,17,55,84,68,78,18,36,2,47,92,30,98,111,102,4,28,100,33,23,170,69,138,28,25,93,14,0,32,62,86,9,114,74,60,28,92

B-factor: mean 47.43, std 13.41, range [25.37, 88.16]

InterPro domains:
  IPR008869 Toluene tolerance Ttg2/phospholipid-binding protein MlaC [PF05494] (33-190)
  IPR008869 Toluene tolerance Ttg2/phospholipid-binding protein MlaC [PTHR36573] (2-194)
  IPR042245 Tgt2/MlaC superfamily [G3DSA:3.10.450.710] (25-193)

Foldseek 3Di:
DLLVQLVQVVVLLVVLLCLLPPDDNVPSLVVSLVSCVVQADLLLLLCLQADPVLVVDDPVLSVLSSVLVSLVVCVVCSVVCSVQSVKDKDKDSGWDADDPRQKTKTWIWIGRPVDDTWIWIFIWGDDPNHIHGNWIAINNHTPRNVNHVVSVVQCVVPNSVSSSVVSVVVSD

Radius of gyration: 16.59 Å; Cα contacts (8 Å, |Δi|>4): 252; chains: 1; bounding box: 30×37×44 Å

Secondary structure (DSSP, 8-state):
-HHHHH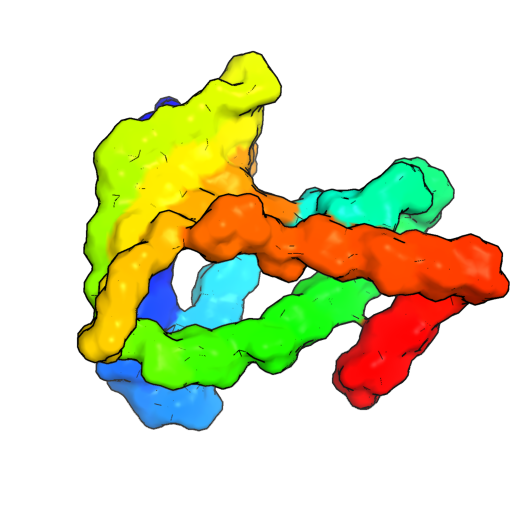HHHHHHHHHHHHHHTTS-HHHHHHHHHHHHGGGB-HHHHHHHHH-THHHHS-HHHHHHHHHHHHHHHHHHHHHHHHHTTT-EEEE-SS-EEEGGGTEEEEEEEEE-TTS--EEEEEEEEEETTEEEEEEEEETTEESSGGGHHHHHHHHHHHHHHHHHHHHHHHT-

Nearest PDB structures (foldseek):
  8dte-assembly1_A  TM=1.006E+00  e=3.457E-30  Neisseria gonorrhoeae NCCP11945
  6hsy-assembly1_A  TM=8.498E-01  e=4.304E-08  Pseudomonas aeruginosa PAO1
  4fcz-assembly2_B  TM=7.504E-01  e=5.217E-07  Pseudomonas putida KT2440
  3blz-assembly1_D  TM=6.377E-01  e=8.847E-02  Shewanella baltica OS155
  5kuy-assembly1_G  TM=4.915E-01  e=1.655E+00  synthetic construct

Sequence (172 aa):
SPADAVGQIRQNATQVLTILKSGDAASARPKAEAYAVPYFDFQRMTALAVGNPWRTASDAQKQALAKEFQTLLIRTYSGTMLKFKNATVNVKDNPIVNKGGKEIVVRAEVGIPGQKPVNMDFTTYQSGGKYRTYNVAIEGTSLVTVYRNQFGEIIKAKGIDGLIAELKAKNG

Organism: Neisseria gonorrhoeae (strain NCCP11945) (NCBI:txid521006)